Protein 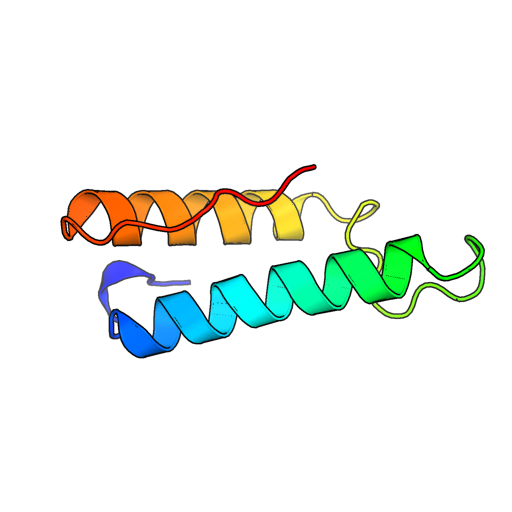AF-A0A1S1P535-F1 (afdb_monomer_lite)

Radius of gyration: 12.44 Å; chains: 1; bounding box: 31×19×34 Å

Organism: Methylorubrum extorquens (NCBI:txid408)

Sequence (66 aa):
MKYNQISSNGLRALHSGIVSALAEDDAQPPHRKAYGVREYPDWRRHADCIEAELAARGQWIVPVRW

Secondary structure (DSSP, 8-state)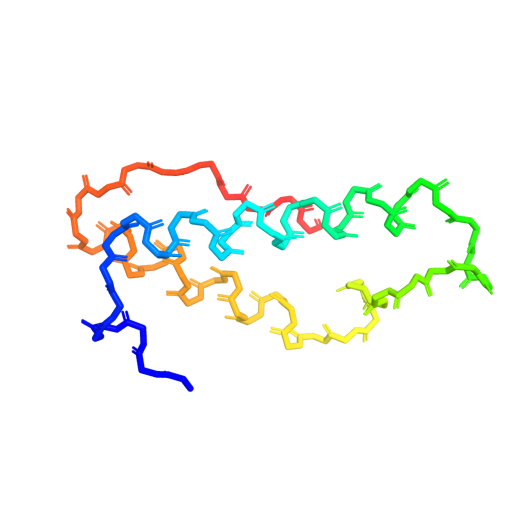:
--GGGS-HHHHHHHHHHHHHHHHHHHHS-GGG-SS-TTT-THHHHHHHHHHHHHHHTT---PPP--

Foldseek 3Di:
DCLLVDDLVRLVVVLVVLLVLVVQQVPDDVVPRPPCCVPDCVSVVSQVVSCVNCVVVVHDDDGRDD

Structure (mmCIF, N/CA/C/O backbone):
data_AF-A0A1S1P535-F1
#
_entry.id   AF-A0A1S1P535-F1
#
loop_
_atom_site.group_PDB
_atom_site.id
_atom_site.type_symbol
_atom_site.label_atom_id
_atom_site.label_alt_id
_atom_site.label_comp_id
_atom_site.label_asym_id
_atom_site.label_entity_id
_atom_site.label_seq_id
_atom_site.pdbx_PDB_ins_code
_atom_site.Cartn_x
_atom_site.Cartn_y
_atom_site.Cartn_z
_atom_site.occupancy
_atom_site.B_iso_or_equiv
_atom_site.auth_seq_id
_atom_site.auth_comp_id
_atom_site.auth_asym_id
_atom_site.auth_atom_id
_atom_site.pdbx_PDB_model_num
ATOM 1 N N . MET A 1 1 ? 5.042 -7.109 11.586 1.00 81.81 1 MET A N 1
ATOM 2 C CA . MET A 1 1 ? 4.734 -5.723 12.014 1.00 81.81 1 MET A CA 1
ATOM 3 C C . MET A 1 1 ? 3.392 -5.711 12.738 1.00 81.81 1 MET A C 1
ATOM 5 O O . MET A 1 1 ? 2.512 -6.453 12.324 1.00 81.81 1 MET A O 1
ATOM 9 N N . LYS A 1 2 ? 3.234 -4.945 13.827 1.00 91.81 2 LYS A N 1
ATOM 10 C CA . LYS A 1 2 ? 1.971 -4.861 14.589 1.00 91.81 2 LYS A CA 1
ATOM 11 C C . LYS A 1 2 ? 1.146 -3.652 14.123 1.00 91.81 2 LYS A C 1
ATOM 13 O O . LYS A 1 2 ? 1.256 -2.575 14.698 1.00 91.81 2 LYS A O 1
ATOM 18 N N . TYR A 1 3 ? 0.363 -3.815 13.054 1.00 93.69 3 TYR A N 1
ATOM 19 C CA . TYR A 1 3 ? -0.401 -2.719 12.427 1.00 93.69 3 TYR A CA 1
ATOM 20 C C . TYR A 1 3 ? -1.448 -2.095 13.355 1.00 93.69 3 TYR A C 1
ATOM 22 O O . TYR A 1 3 ? -1.639 -0.880 13.353 1.00 93.69 3 TYR A O 1
ATOM 30 N N . ASN A 1 4 ? -2.042 -2.906 14.229 1.00 93.38 4 ASN A N 1
ATOM 31 C CA . ASN A 1 4 ? -2.995 -2.467 15.245 1.00 93.38 4 ASN A CA 1
ATOM 32 C C . ASN A 1 4 ? -2.411 -1.490 16.285 1.00 93.38 4 ASN A C 1
ATOM 34 O O . ASN A 1 4 ? -3.167 -0.767 16.925 1.00 93.38 4 ASN A O 1
ATOM 38 N N . GLN A 1 5 ? -1.085 -1.433 16.453 1.00 96.44 5 GLN A N 1
ATOM 39 C CA . GLN A 1 5 ? -0.420 -0.491 17.365 1.00 96.44 5 GLN A CA 1
ATOM 40 C C . GLN A 1 5 ? -0.044 0.839 16.698 1.00 96.44 5 GLN A C 1
ATOM 42 O O . GLN A 1 5 ? 0.400 1.765 17.373 1.00 96.44 5 GLN A O 1
ATOM 47 N N . ILE A 1 6 ? -0.204 0.951 15.379 1.00 96.44 6 ILE A N 1
ATOM 48 C CA . ILE A 1 6 ? 0.132 2.155 14.616 1.00 96.44 6 ILE A CA 1
ATOM 49 C C . ILE A 1 6 ? -1.107 3.036 14.539 1.00 96.44 6 ILE A C 1
ATOM 51 O O . ILE A 1 6 ? -2.213 2.537 14.335 1.00 96.44 6 ILE A O 1
ATOM 55 N N . SER A 1 7 ? -0.945 4.350 14.679 1.00 97.25 7 SER A N 1
ATOM 56 C CA . SER A 1 7 ? -2.053 5.295 14.517 1.00 97.25 7 SER A CA 1
ATOM 57 C C . SER A 1 7 ? -2.613 5.260 13.090 1.00 97.25 7 SER A C 1
ATOM 59 O O . SER A 1 7 ? -1.909 4.928 12.139 1.00 97.25 7 SER A O 1
ATOM 61 N N . SER A 1 8 ? -3.880 5.638 12.906 1.00 97.12 8 SER A N 1
ATOM 62 C CA . SER A 1 8 ? -4.488 5.658 11.566 1.00 97.12 8 SER A CA 1
ATOM 63 C C . SER A 1 8 ? -3.733 6.585 10.604 1.00 97.12 8 SER A C 1
ATOM 65 O O . SER A 1 8 ? -3.565 6.247 9.437 1.00 97.12 8 SER A O 1
ATOM 67 N N . ASN A 1 9 ? -3.195 7.706 11.097 1.00 97.06 9 ASN A N 1
ATOM 68 C CA . ASN A 1 9 ? -2.357 8.605 10.296 1.00 97.06 9 ASN A CA 1
ATOM 69 C C . ASN A 1 9 ? -1.026 7.953 9.900 1.00 97.06 9 ASN A C 1
ATOM 71 O O . ASN A 1 9 ? -0.596 8.100 8.761 1.00 97.06 9 ASN A O 1
ATOM 75 N N . GLY A 1 10 ? -0.400 7.193 10.805 1.00 97.38 10 GLY A N 1
ATOM 76 C CA . GLY A 1 10 ? 0.809 6.431 10.491 1.00 97.38 10 GLY A CA 1
ATOM 77 C C . GLY A 1 10 ? 0.552 5.355 9.436 1.00 97.38 10 GLY A C 1
ATOM 78 O O . GLY A 1 10 ? 1.317 5.231 8.487 1.00 97.38 10 GLY A O 1
ATOM 79 N N . LEU A 1 11 ? -0.564 4.630 9.546 1.00 97.69 11 LEU A N 1
ATOM 80 C CA . LEU A 1 11 ? -0.980 3.644 8.544 1.00 97.69 11 LEU A CA 1
ATOM 81 C C . LEU A 1 11 ? -1.224 4.287 7.172 1.00 97.69 11 LEU A C 1
ATOM 83 O O . LEU A 1 11 ? -0.749 3.768 6.167 1.00 97.69 11 LEU A O 1
ATOM 87 N N . ARG A 1 12 ? -1.886 5.450 7.121 1.00 96.94 12 ARG A N 1
ATOM 88 C CA . ARG A 1 12 ? -2.069 6.217 5.876 1.00 96.94 12 ARG A CA 1
ATOM 89 C C . ARG A 1 12 ? -0.738 6.676 5.275 1.00 96.94 12 ARG A C 1
ATOM 91 O O . ARG A 1 12 ? -0.568 6.598 4.064 1.00 96.94 12 ARG A O 1
ATOM 98 N N . ALA A 1 13 ? 0.204 7.128 6.104 1.00 97.25 13 ALA A N 1
ATOM 99 C CA . ALA A 1 13 ? 1.530 7.536 5.643 1.00 97.25 13 ALA A CA 1
ATOM 100 C C . ALA A 1 13 ? 2.319 6.353 5.059 1.00 97.25 13 ALA A C 1
ATOM 102 O O . ALA A 1 13 ? 2.908 6.480 3.990 1.00 97.25 13 ALA A O 1
ATOM 103 N N . LEU A 1 14 ? 2.276 5.191 5.718 1.00 96.88 14 LEU A N 1
ATOM 104 C CA . LEU A 1 14 ? 2.900 3.964 5.219 1.00 96.88 14 LEU A CA 1
ATOM 105 C C . LEU A 1 14 ? 2.277 3.510 3.895 1.00 96.88 14 LEU A C 1
ATOM 107 O O . LEU A 1 14 ? 3.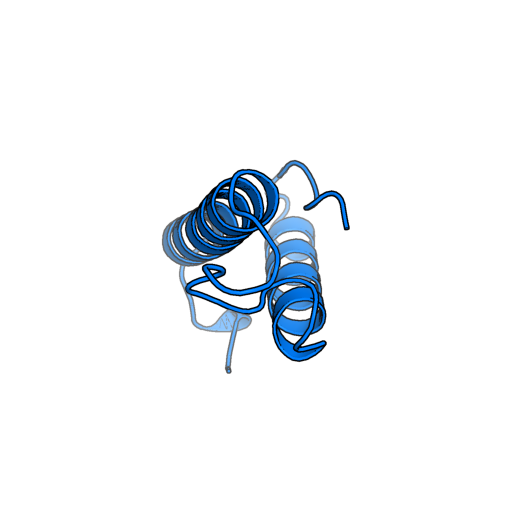007 3.2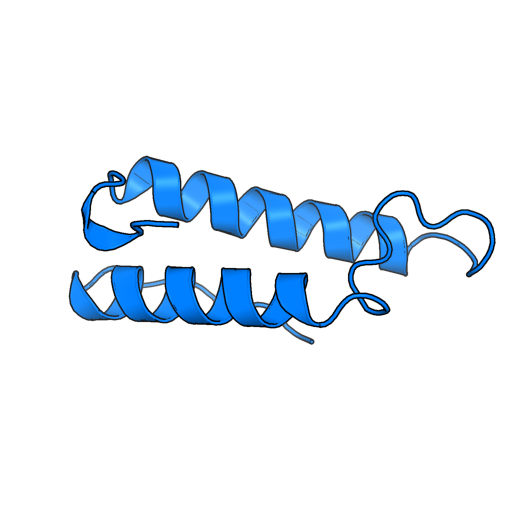13 2.955 1.00 96.88 14 LEU A O 1
ATOM 111 N N . HIS A 1 15 ? 0.944 3.511 3.801 1.00 97.56 15 HIS A N 1
ATOM 112 C CA . HIS A 1 15 ? 0.229 3.192 2.562 1.00 97.56 15 HIS A CA 1
ATOM 113 C C . HIS A 1 15 ? 0.624 4.134 1.416 1.00 97.56 15 HIS A C 1
ATOM 115 O O . HIS A 1 15 ? 1.001 3.673 0.343 1.00 97.56 15 HIS A O 1
ATOM 121 N N . SER A 1 16 ? 0.648 5.444 1.674 1.00 96.69 16 SER A N 1
ATOM 122 C CA . SER A 1 16 ? 1.079 6.458 0.702 1.00 96.69 16 SER A CA 1
ATOM 123 C C . SER A 1 16 ? 2.528 6.255 0.237 1.00 96.69 16 SER A C 1
ATOM 125 O O . SER A 1 16 ? 2.838 6.414 -0.945 1.00 96.69 16 SER A O 1
ATOM 127 N N . GLY A 1 17 ? 3.414 5.835 1.147 1.00 96.88 17 GLY A N 1
ATOM 128 C CA . GLY A 1 17 ? 4.791 5.469 0.821 1.00 96.88 17 GLY A CA 1
ATOM 129 C C . GLY A 1 17 ? 4.870 4.287 -0.147 1.00 96.88 17 GLY A C 1
ATOM 130 O O . GLY A 1 17 ? 5.609 4.357 -1.124 1.00 96.88 17 GLY A O 1
ATOM 131 N N . ILE A 1 18 ? 4.062 3.242 0.070 1.00 96.75 18 ILE A N 1
ATOM 132 C CA . ILE A 1 18 ? 3.981 2.088 -0.843 1.00 96.75 18 ILE A CA 1
ATOM 133 C C . ILE A 1 18 ? 3.476 2.523 -2.224 1.00 96.75 18 ILE A C 1
ATOM 135 O O . ILE A 1 18 ? 4.059 2.134 -3.233 1.00 96.75 18 ILE A O 1
ATOM 139 N N . VAL A 1 19 ? 2.435 3.360 -2.284 1.00 96.69 19 VAL A N 1
ATOM 140 C CA . VAL A 1 19 ? 1.908 3.892 -3.555 1.00 96.69 19 VAL A CA 1
ATOM 141 C C . VAL A 1 19 ? 2.974 4.693 -4.306 1.00 96.69 19 VAL A C 1
ATOM 143 O O . VAL A 1 19 ? 3.132 4.523 -5.512 1.00 96.69 19 VAL A O 1
ATOM 146 N N . SER A 1 20 ? 3.721 5.540 -3.596 1.00 96.19 20 SER A N 1
ATOM 147 C CA . SER A 1 20 ? 4.783 6.362 -4.188 1.00 96.19 20 SER A CA 1
ATOM 148 C C . SER A 1 20 ? 5.936 5.504 -4.709 1.00 96.19 20 SER A C 1
ATOM 150 O O . SER A 1 20 ? 6.367 5.696 -5.841 1.00 96.19 20 SER A O 1
ATOM 152 N N . ALA A 1 21 ? 6.380 4.514 -3.928 1.00 95.94 21 ALA A N 1
ATOM 153 C CA . ALA A 1 21 ? 7.430 3.584 -4.336 1.00 95.94 21 ALA A CA 1
ATOM 154 C C . ALA A 1 21 ? 7.021 2.758 -5.566 1.00 95.94 21 ALA A C 1
ATOM 156 O O . ALA A 1 21 ? 7.825 2.576 -6.477 1.00 95.94 21 ALA A O 1
ATOM 157 N N . LEU A 1 22 ? 5.763 2.295 -5.623 1.00 95.62 22 LEU A N 1
ATOM 158 C CA . LEU A 1 22 ? 5.235 1.586 -6.791 1.00 95.62 22 LEU A CA 1
ATOM 159 C C . LEU A 1 22 ? 5.235 2.485 -8.029 1.00 95.62 22 LEU A C 1
ATOM 161 O O . LEU A 1 22 ? 5.688 2.063 -9.087 1.00 95.62 22 LEU A O 1
ATOM 165 N N . ALA A 1 23 ? 4.741 3.718 -7.896 1.00 95.06 23 ALA A N 1
ATOM 166 C CA . ALA A 1 23 ? 4.697 4.671 -9.000 1.00 95.06 23 ALA A CA 1
ATOM 167 C C . ALA A 1 23 ? 6.100 5.025 -9.515 1.00 95.06 23 ALA A C 1
ATOM 169 O O . ALA A 1 23 ? 6.289 5.179 -10.721 1.00 95.06 23 ALA A O 1
ATOM 170 N N . GLU A 1 24 ? 7.081 5.135 -8.618 1.00 95.62 24 GLU A N 1
ATOM 171 C CA . GLU A 1 24 ? 8.474 5.377 -8.986 1.00 95.62 24 GLU A CA 1
ATOM 172 C C . GLU A 1 24 ? 9.074 4.189 -9.744 1.00 95.62 24 GLU A C 1
ATOM 174 O O . GLU A 1 24 ? 9.613 4.375 -10.834 1.00 95.62 24 GLU A O 1
ATOM 179 N N . ASP A 1 25 ? 8.925 2.968 -9.227 1.00 95.25 25 ASP A N 1
ATOM 180 C CA . ASP A 1 25 ? 9.412 1.761 -9.900 1.00 95.25 25 ASP A CA 1
ATOM 181 C C . ASP A 1 25 ? 8.732 1.530 -11.257 1.00 95.25 25 ASP A C 1
ATOM 183 O O . ASP A 1 25 ? 9.397 1.138 -12.216 1.00 95.25 25 ASP A O 1
ATOM 187 N N . ASP A 1 26 ? 7.425 1.787 -11.360 1.00 93.50 26 ASP A N 1
ATOM 188 C CA . ASP A 1 26 ? 6.661 1.638 -12.604 1.00 93.50 26 ASP A CA 1
ATOM 189 C C . ASP A 1 26 ? 7.063 2.680 -13.662 1.00 93.50 26 ASP A C 1
ATOM 191 O O . ASP A 1 26 ? 6.911 2.436 -14.861 1.00 93.50 26 ASP A O 1
ATOM 195 N N . ALA A 1 27 ? 7.613 3.824 -13.242 1.00 94.75 27 ALA A N 1
ATOM 196 C CA . ALA A 1 27 ? 8.149 4.845 -14.137 1.00 94.75 27 ALA A CA 1
ATOM 197 C C . ALA A 1 27 ? 9.585 4.552 -14.615 1.00 94.75 27 ALA A C 1
ATOM 199 O O . ALA A 1 27 ? 10.063 5.203 -15.549 1.00 94.75 27 ALA A O 1
ATOM 200 N N . GLN A 1 28 ? 10.288 3.598 -13.995 1.00 93.38 28 GLN A N 1
ATOM 201 C CA . GLN A 1 28 ? 11.671 3.255 -14.328 1.00 93.38 28 GLN A CA 1
ATOM 202 C C . GLN A 1 28 ? 11.765 1.976 -15.180 1.00 93.38 28 GLN A C 1
ATOM 204 O O . GLN A 1 28 ? 10.951 1.058 -15.061 1.00 93.38 28 GLN A O 1
ATOM 209 N N . PRO A 1 29 ? 12.794 1.849 -16.040 1.00 91.12 29 PRO A N 1
ATOM 210 C CA . PRO A 1 29 ? 13.068 0.585 -16.713 1.00 91.12 29 PRO A CA 1
ATOM 211 C C . PRO A 1 29 ? 13.496 -0.494 -15.696 1.00 91.12 29 PRO A C 1
ATOM 213 O O . PRO A 1 29 ? 14.064 -0.158 -14.655 1.00 91.12 29 PRO A O 1
ATOM 216 N N . PRO A 1 30 ? 13.332 -1.799 -16.003 1.00 86.56 30 PRO A N 1
ATOM 217 C CA . PRO A 1 30 ? 13.531 -2.886 -15.034 1.00 86.56 30 PRO A CA 1
ATOM 218 C C . PRO A 1 30 ? 14.870 -2.887 -14.278 1.00 86.56 30 PRO A C 1
ATOM 220 O O . PRO A 1 30 ? 14.921 -3.287 -13.126 1.00 86.56 30 PRO A O 1
ATOM 223 N N . HIS A 1 31 ? 15.950 -2.406 -14.896 1.00 88.75 31 HIS A N 1
ATOM 224 C CA . HIS A 1 31 ? 17.294 -2.370 -14.308 1.00 88.75 31 HIS A CA 1
ATOM 225 C C . HIS A 1 31 ? 17.567 -1.136 -13.422 1.00 88.75 31 HIS A C 1
ATOM 227 O O . HIS A 1 31 ? 18.684 -0.979 -12.935 1.00 88.75 31 HIS A O 1
ATOM 233 N N . ARG A 1 32 ? 16.593 -0.230 -13.259 1.00 89.31 32 ARG A N 1
ATOM 234 C CA . ARG A 1 32 ? 16.706 1.006 -12.457 1.00 89.31 32 ARG A CA 1
ATOM 235 C C . ARG A 1 32 ? 15.653 1.130 -11.360 1.00 89.31 32 ARG A C 1
ATOM 237 O O . ARG A 1 32 ? 15.577 2.175 -10.724 1.00 89.31 32 ARG A O 1
ATOM 244 N N . LYS A 1 33 ? 14.844 0.095 -11.149 1.00 90.56 33 LYS A N 1
ATOM 245 C CA . LYS A 1 33 ? 13.871 0.070 -10.059 1.00 90.56 33 LYS A CA 1
ATOM 246 C C . LYS A 1 33 ? 14.603 0.130 -8.726 1.00 90.56 33 LYS A C 1
ATOM 248 O O . LYS A 1 33 ? 15.491 -0.682 -8.469 1.00 90.56 33 LYS A O 1
ATOM 253 N N . ALA A 1 34 ? 14.253 1.110 -7.907 1.00 90.88 34 ALA A N 1
ATOM 254 C CA . ALA A 1 34 ? 14.919 1.354 -6.636 1.00 90.88 34 ALA A CA 1
ATOM 255 C C . ALA A 1 34 ? 14.383 0.431 -5.534 1.00 90.88 34 ALA A C 1
ATOM 257 O O . ALA A 1 34 ? 15.114 0.105 -4.597 1.00 90.88 34 ALA A O 1
ATOM 258 N N . TYR A 1 35 ? 13.124 -0.004 -5.649 1.00 92.88 35 TYR A N 1
ATOM 259 C CA . TYR A 1 35 ? 12.402 -0.661 -4.558 1.00 92.88 35 TYR A CA 1
ATOM 260 C C . TYR A 1 35 ? 12.009 -2.116 -4.852 1.00 92.88 35 TYR A C 1
ATOM 262 O O . TYR A 1 35 ? 11.776 -2.892 -3.921 1.00 92.88 35 TYR A O 1
ATOM 270 N N . GLY A 1 36 ? 11.935 -2.502 -6.126 1.00 92.94 36 GLY A N 1
ATOM 271 C CA . GLY A 1 36 ? 11.479 -3.823 -6.558 1.00 92.94 36 GLY A CA 1
ATOM 272 C C . GLY A 1 36 ? 10.037 -4.117 -6.135 1.00 92.94 36 GLY A C 1
ATOM 273 O O . GLY A 1 36 ? 9.728 -5.248 -5.759 1.00 92.94 36 GLY A O 1
ATOM 274 N N . VAL A 1 37 ? 9.142 -3.122 -6.156 1.00 93.81 37 VAL A N 1
ATOM 275 C CA . VAL A 1 37 ? 7.797 -3.229 -5.553 1.00 93.81 37 VAL A CA 1
ATOM 276 C C . VAL A 1 37 ? 6.972 -4.379 -6.140 1.00 93.81 37 VAL A C 1
ATOM 278 O O . VAL A 1 37 ? 6.251 -5.066 -5.421 1.00 93.81 37 VAL A O 1
ATOM 281 N N . ARG A 1 38 ? 7.116 -4.638 -7.444 1.00 91.88 38 ARG A N 1
ATOM 282 C CA . ARG A 1 38 ? 6.450 -5.754 -8.144 1.00 91.88 38 ARG A CA 1
ATOM 283 C C . ARG A 1 38 ? 7.182 -7.090 -8.029 1.00 91.88 38 ARG A C 1
ATOM 285 O O . ARG A 1 38 ? 6.616 -8.126 -8.363 1.00 91.88 38 ARG A O 1
ATOM 292 N N . GLU A 1 39 ? 8.440 -7.060 -7.616 1.00 92.69 39 GLU A N 1
ATOM 293 C CA . GLU A 1 39 ? 9.325 -8.225 -7.579 1.00 92.69 39 GLU A CA 1
ATOM 294 C C . GLU A 1 39 ? 9.295 -8.893 -6.203 1.00 92.69 39 GLU A C 1
ATOM 296 O O . GLU A 1 39 ? 9.336 -10.121 -6.115 1.00 92.69 39 GLU A O 1
ATOM 301 N N . TYR A 1 40 ? 9.137 -8.106 -5.134 1.00 94.38 40 TYR A N 1
ATOM 302 C CA . TYR A 1 40 ? 9.044 -8.622 -3.772 1.00 94.38 40 TYR A CA 1
ATOM 303 C C . TYR A 1 40 ? 7.582 -8.675 -3.290 1.00 94.38 40 TYR A C 1
ATOM 305 O O . TYR A 1 40 ? 6.967 -7.631 -3.062 1.00 94.38 40 TYR A O 1
ATOM 313 N N . PRO A 1 41 ? 7.011 -9.875 -3.064 1.00 92.88 41 PRO A N 1
ATOM 314 C CA . PRO A 1 41 ? 5.598 -10.038 -2.702 1.00 92.88 41 PRO A CA 1
ATOM 315 C C . PRO A 1 41 ? 5.245 -9.450 -1.329 1.00 92.88 41 PRO A C 1
ATOM 317 O O . PRO A 1 41 ? 4.071 -9.206 -1.039 1.00 92.88 41 PRO A O 1
ATOM 320 N N . ASP A 1 42 ? 6.249 -9.199 -0.488 1.00 94.56 42 ASP A N 1
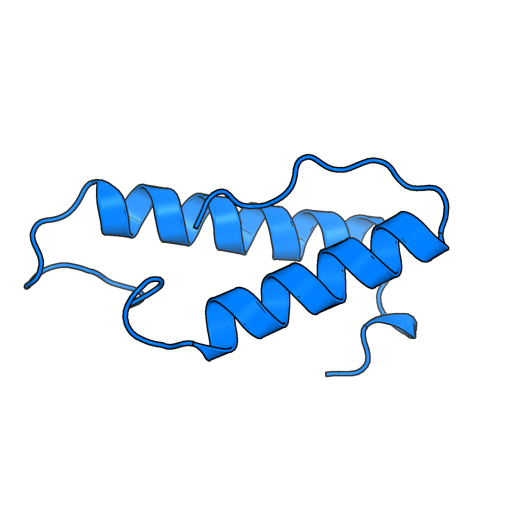ATOM 321 C CA . ASP A 1 42 ? 6.060 -8.586 0.820 1.00 94.56 42 ASP A CA 1
ATOM 322 C C . ASP A 1 42 ? 5.434 -7.193 0.706 1.00 94.56 42 ASP A C 1
ATOM 324 O O . ASP A 1 42 ? 4.573 -6.870 1.520 1.00 94.56 42 ASP A O 1
ATOM 328 N N . TRP A 1 43 ? 5.748 -6.408 -0.332 1.00 96.06 43 TRP A N 1
ATOM 329 C CA . TRP A 1 43 ? 5.116 -5.101 -0.560 1.00 96.06 43 TRP A CA 1
ATOM 330 C C . TRP A 1 43 ? 3.592 -5.194 -0.618 1.00 96.06 43 TRP A C 1
ATOM 332 O O . TRP A 1 43 ? 2.894 -4.434 0.059 1.00 96.06 43 TRP A O 1
ATOM 342 N N . ARG A 1 44 ? 3.079 -6.176 -1.368 1.00 96.06 44 ARG A N 1
ATOM 343 C CA . ARG A 1 44 ? 1.642 -6.427 -1.480 1.00 96.06 44 ARG A CA 1
ATOM 344 C C . ARG A 1 44 ? 1.038 -6.857 -0.159 1.00 96.06 44 ARG A C 1
ATOM 346 O O . ARG A 1 44 ? 0.056 -6.270 0.281 1.00 96.06 44 ARG A O 1
ATOM 353 N N . ARG A 1 45 ? 1.677 -7.803 0.530 1.00 96.06 45 ARG A N 1
ATOM 354 C CA . ARG A 1 45 ? 1.233 -8.234 1.861 1.00 96.06 45 ARG A CA 1
ATOM 355 C C . ARG A 1 45 ? 1.203 -7.068 2.856 1.00 96.06 45 ARG A C 1
ATOM 357 O O . ARG A 1 45 ? 0.284 -6.982 3.666 1.00 96.06 45 ARG A O 1
ATOM 364 N N . HIS A 1 46 ? 2.197 -6.183 2.814 1.00 96.00 46 HIS A N 1
ATOM 365 C CA . HIS A 1 46 ? 2.262 -5.001 3.665 1.00 96.00 46 HIS A CA 1
ATOM 366 C C . HIS A 1 46 ? 1.090 -4.049 3.394 1.00 96.00 46 HIS A C 1
ATOM 368 O O . HIS A 1 46 ? 0.426 -3.639 4.347 1.00 96.00 46 HIS A O 1
ATOM 374 N N . ALA A 1 47 ? 0.797 -3.745 2.128 1.00 96.88 47 ALA A N 1
ATOM 375 C CA . ALA A 1 47 ? -0.347 -2.911 1.767 1.00 96.88 47 ALA A CA 1
ATOM 376 C C . ALA A 1 47 ? -1.681 -3.546 2.176 1.00 96.88 47 ALA A C 1
ATOM 378 O O . ALA A 1 47 ? -2.465 -2.888 2.856 1.00 96.88 47 ALA A O 1
ATOM 379 N N . ASP A 1 48 ? -1.893 -4.829 1.866 1.00 96.69 48 ASP A N 1
ATOM 380 C CA . ASP A 1 48 ? -3.127 -5.553 2.195 1.00 96.69 48 ASP A CA 1
ATOM 381 C C . ASP A 1 48 ? -3.395 -5.530 3.715 1.00 96.69 48 ASP A C 1
ATOM 383 O O . ASP A 1 48 ? -4.520 -5.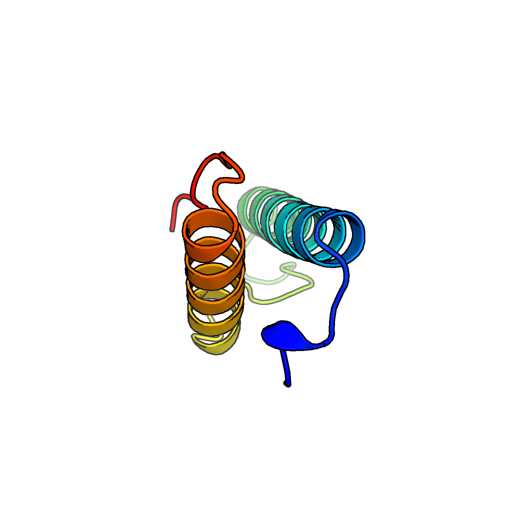295 4.161 1.00 96.69 48 ASP A O 1
ATOM 387 N N . CYS A 1 49 ? -2.356 -5.710 4.544 1.00 97.56 49 CYS A N 1
ATOM 388 C CA . CYS A 1 49 ? -2.482 -5.613 6.001 1.00 97.56 49 CYS A CA 1
ATOM 389 C C . CYS A 1 49 ? -2.829 -4.195 6.485 1.00 97.56 49 CYS A C 1
ATOM 391 O O . CYS A 1 49 ? -3.606 -4.046 7.430 1.00 97.56 49 CYS A O 1
ATOM 393 N N . ILE A 1 50 ? -2.249 -3.159 5.873 1.00 97.56 50 ILE A N 1
ATOM 394 C CA . ILE A 1 50 ? -2.541 -1.761 6.220 1.00 97.56 50 ILE A CA 1
ATOM 395 C C . ILE A 1 50 ? -3.983 -1.408 5.846 1.00 97.56 50 ILE A C 1
ATOM 397 O O . ILE A 1 50 ? -4.695 -0.797 6.643 1.00 97.56 50 ILE A O 1
ATOM 401 N N . GLU A 1 51 ? -4.417 -1.802 4.651 1.00 97.12 51 GLU A N 1
ATOM 402 C CA . GLU A 1 51 ? -5.764 -1.558 4.139 1.00 97.12 51 GLU A CA 1
ATOM 403 C C . GLU A 1 51 ? -6.819 -2.266 4.989 1.00 97.12 51 GLU A C 1
ATOM 405 O O . GLU A 1 51 ? -7.804 -1.638 5.380 1.00 97.12 51 GLU A O 1
ATOM 410 N N . ALA A 1 52 ? -6.582 -3.528 5.360 1.00 96.94 52 ALA A N 1
ATOM 411 C CA . ALA A 1 52 ? -7.465 -4.274 6.252 1.00 96.94 52 ALA A CA 1
ATOM 412 C C . ALA A 1 52 ? -7.603 -3.600 7.628 1.00 96.94 52 ALA A C 1
ATOM 414 O O . ALA A 1 52 ? -8.710 -3.483 8.154 1.00 96.94 52 ALA A O 1
ATOM 415 N N . GLU A 1 53 ? -6.500 -3.112 8.201 1.00 97.81 53 GLU A N 1
ATOM 416 C CA . GLU A 1 53 ? -6.514 -2.427 9.496 1.00 97.81 53 GLU A CA 1
ATOM 417 C C . GLU A 1 53 ? -7.223 -1.063 9.419 1.00 97.81 53 GLU A C 1
ATOM 419 O O . GLU A 1 53 ? -8.004 -0.718 10.306 1.00 97.81 53 GLU A O 1
ATOM 424 N N . LEU A 1 54 ? -7.004 -0.281 8.357 1.00 97.31 54 LEU A N 1
ATOM 425 C CA . LEU A 1 54 ? -7.726 0.979 8.145 1.00 97.31 54 LEU A CA 1
ATOM 426 C C . LEU A 1 54 ? -9.227 0.733 7.940 1.00 97.31 54 LEU A C 1
ATOM 428 O O . LEU A 1 54 ? -10.044 1.414 8.566 1.00 97.31 54 LEU A O 1
ATOM 432 N N . ALA A 1 55 ? -9.594 -0.278 7.152 1.00 96.62 55 ALA A N 1
ATOM 433 C CA . ALA A 1 55 ? -10.983 -0.676 6.958 1.00 96.62 55 ALA A CA 1
ATOM 434 C C . ALA A 1 55 ? -11.643 -1.102 8.281 1.00 96.62 55 ALA A C 1
ATOM 436 O O . ALA A 1 55 ? -12.740 -0.636 8.591 1.00 96.62 55 ALA A O 1
ATOM 437 N N . ALA A 1 56 ? -10.954 -1.896 9.111 1.00 96.94 56 ALA A N 1
ATOM 438 C CA . ALA A 1 56 ? -11.436 -2.301 10.434 1.00 96.94 56 ALA A CA 1
ATOM 439 C C . ALA A 1 56 ? -11.678 -1.108 11.380 1.00 96.94 56 ALA A C 1
ATOM 441 O O . ALA A 1 56 ? -12.534 -1.172 12.261 1.00 96.94 56 ALA A O 1
ATOM 442 N N . ARG A 1 57 ? -10.968 0.008 11.175 1.00 97.12 57 ARG A N 1
ATOM 443 C CA . ARG A 1 57 ? -11.144 1.270 11.916 1.00 97.12 57 ARG A CA 1
ATOM 444 C C . ARG A 1 57 ? -12.187 2.209 11.303 1.00 97.12 57 ARG A C 1
ATOM 446 O O . ARG A 1 57 ? -12.276 3.366 11.717 1.00 97.12 57 ARG A O 1
ATOM 453 N N . GLY A 1 58 ? -12.926 1.766 10.285 1.00 96.56 58 GLY A N 1
ATOM 454 C CA . GLY A 1 58 ? -13.882 2.602 9.555 1.00 96.56 58 GLY A CA 1
ATOM 455 C C . GLY A 1 58 ? -13.218 3.735 8.765 1.00 96.56 58 GLY A C 1
ATOM 456 O O . GLY A 1 58 ? -13.844 4.758 8.497 1.00 96.56 58 GLY A O 1
ATOM 457 N N . GLN A 1 59 ? -11.934 3.595 8.427 1.00 95.31 59 GLN A N 1
ATOM 458 C CA . GLN A 1 59 ? -11.174 4.579 7.666 1.00 95.31 59 GLN A CA 1
ATOM 459 C C . GLN A 1 59 ? -11.127 4.169 6.195 1.00 95.31 59 GLN A C 1
ATOM 461 O O . GLN A 1 59 ? -10.502 3.175 5.837 1.00 95.31 59 GLN A O 1
ATOM 466 N N . TRP A 1 60 ? -11.743 4.971 5.327 1.00 90.06 60 TRP A N 1
ATOM 467 C CA . TRP A 1 60 ? -11.676 4.737 3.886 1.00 90.06 60 TRP A CA 1
ATOM 468 C C . TRP A 1 60 ? -10.294 5.098 3.321 1.00 90.06 60 TRP A C 1
ATOM 470 O O . TRP A 1 60 ? -9.716 6.142 3.667 1.00 90.06 60 TRP A O 1
ATOM 480 N N . ILE A 1 61 ? -9.779 4.241 2.439 1.00 93.25 61 ILE A N 1
ATOM 481 C CA . ILE A 1 61 ? -8.573 4.453 1.637 1.00 93.25 61 ILE A CA 1
ATOM 482 C C . ILE A 1 61 ? -8.756 3.803 0.262 1.00 93.25 61 ILE A C 1
ATOM 484 O O . ILE A 1 61 ? -9.533 2.862 0.118 1.00 93.25 61 ILE A O 1
ATOM 488 N N . VAL A 1 62 ? -8.067 4.325 -0.751 1.00 94.06 62 VAL A N 1
ATOM 489 C CA . VAL A 1 62 ? -8.051 3.722 -2.088 1.00 94.06 62 VAL A CA 1
ATOM 490 C C . VAL A 1 62 ? -7.035 2.575 -2.083 1.00 94.06 62 VAL A C 1
ATOM 492 O O . VAL A 1 62 ? -5.875 2.844 -1.775 1.00 94.06 62 VAL A O 1
ATOM 495 N N . PRO A 1 63 ? -7.428 1.333 -2.419 1.00 93.25 63 PRO A N 1
ATOM 496 C CA . PRO A 1 63 ? -6.498 0.209 -2.462 1.00 93.25 63 PRO A CA 1
ATOM 497 C C . PRO A 1 63 ? -5.364 0.409 -3.472 1.00 93.25 63 PRO A C 1
ATOM 499 O O . PRO A 1 63 ? -5.577 1.001 -4.539 1.00 93.25 63 PRO A O 1
ATOM 502 N N . VAL A 1 64 ? -4.174 -0.115 -3.169 1.00 92.69 64 VAL A N 1
ATOM 503 C CA . VAL A 1 64 ? -3.050 -0.126 -4.119 1.00 92.69 64 VAL A CA 1
ATOM 504 C C . VAL A 1 64 ? -3.417 -0.980 -5.337 1.00 92.69 64 VAL A C 1
ATOM 506 O O . VAL A 1 64 ? -3.896 -2.108 -5.211 1.00 92.69 64 VAL A O 1
ATOM 509 N N . ARG A 1 65 ? -3.185 -0.446 -6.541 1.00 88.12 65 ARG A N 1
ATOM 510 C CA . ARG A 1 65 ? -3.379 -1.183 -7.796 1.00 88.12 65 ARG A CA 1
ATOM 511 C C . ARG A 1 65 ? -2.112 -1.955 -8.145 1.00 88.12 65 ARG A C 1
ATOM 513 O O . ARG A 1 65 ? -1.174 -1.381 -8.692 1.00 88.12 65 ARG A O 1
ATOM 520 N N . TRP A 1 66 ? -2.117 -3.239 -7.804 1.00 85.94 66 TRP A N 1
ATOM 521 C CA . TRP A 1 66 ? -1.081 -4.205 -8.169 1.00 85.94 66 TRP A CA 1
ATOM 522 C C . TRP A 1 66 ? -1.173 -4.611 -9.630 1.00 85.94 66 TRP A C 1
ATOM 524 O O . TRP A 1 66 ? -2.296 -4.751 -10.156 1.00 85.94 66 TRP A O 1
#

pLDDT: mean 94.49, std 3.24, range [81.81, 97.81]